Protein AF-H1PMS7-F1 (afdb_monomer_lite)

Foldseek 3Di:
DVPVVPPPPPDACLVVLVCCLVCVVVLLVVCLPDDDLVVLLVSLVVLLCSCVPCPVVVVVDDYPDPDDPVSSVVSNVSSLVSLVVLDDDDDDLSSLLSSLLSCLVVLDACSLVSLLVSLVPDDDPVSLVSVLVSLVVQLVVCVVPVPDDSYDPVSLVSVLVSCVVVVHDPVSNVSSVVD

Radius of gyration: 17.69 Å; chains: 1; bounding box: 39×47×42 Å

Structure (mmCIF, N/CA/C/O backbone):
data_AF-H1PMS7-F1
#
_entry.id   AF-H1PMS7-F1
#
loop_
_atom_site.group_PDB
_atom_site.id
_atom_site.type_symbol
_atom_site.label_atom_id
_atom_site.label_alt_id
_atom_site.label_comp_id
_atom_site.label_asym_id
_atom_site.label_entity_id
_atom_site.label_seq_id
_atom_site.pdbx_PDB_ins_code
_atom_site.Cartn_x
_atom_site.Cartn_y
_atom_site.Cartn_z
_atom_site.occupancy
_atom_site.B_iso_or_equiv
_atom_site.auth_seq_id
_atom_site.auth_comp_id
_atom_site.auth_asym_id
_atom_site.auth_atom_id
_atom_site.pdbx_PDB_model_num
ATOM 1 N N . MET A 1 1 ? 5.592 -27.219 -0.068 1.00 40.81 1 MET A N 1
ATOM 2 C CA . MET A 1 1 ? 6.320 -26.273 -0.952 1.00 40.81 1 MET A CA 1
ATOM 3 C C . MET A 1 1 ? 6.319 -26.622 -2.449 1.00 40.81 1 MET A C 1
ATOM 5 O O . MET A 1 1 ? 6.372 -25.696 -3.239 1.00 40.81 1 MET A O 1
ATOM 9 N N . ARG A 1 2 ? 6.200 -27.890 -2.893 1.00 30.97 2 ARG A N 1
ATOM 10 C CA . ARG A 1 2 ? 6.070 -28.225 -4.338 1.00 30.97 2 ARG A CA 1
ATOM 11 C C . ARG A 1 2 ? 4.643 -28.134 -4.917 1.00 30.97 2 ARG A C 1
ATOM 13 O O . ARG A 1 2 ? 4.497 -28.121 -6.131 1.00 30.97 2 ARG A O 1
ATOM 20 N N . ALA A 1 3 ? 3.607 -28.054 -4.078 1.00 27.39 3 ALA A N 1
ATOM 21 C CA . ALA A 1 3 ? 2.207 -28.079 -4.526 1.00 27.39 3 ALA A CA 1
ATOM 22 C C . ALA A 1 3 ? 1.714 -26.741 -5.120 1.00 27.39 3 ALA A C 1
ATOM 24 O O . ALA A 1 3 ? 1.020 -26.751 -6.130 1.00 27.39 3 ALA A O 1
ATOM 25 N N . ALA A 1 4 ? 2.163 -25.593 -4.592 1.00 30.72 4 ALA A N 1
ATOM 26 C CA . ALA A 1 4 ? 1.770 -24.271 -5.107 1.00 30.72 4 ALA A CA 1
ATOM 27 C C . ALA A 1 4 ? 2.284 -23.984 -6.536 1.00 30.72 4 ALA A C 1
ATOM 29 O O . ALA A 1 4 ? 1.729 -23.148 -7.243 1.00 30.72 4 ALA A O 1
ATOM 30 N N . TYR A 1 5 ? 3.314 -24.714 -6.984 1.00 37.75 5 TYR A N 1
ATOM 31 C CA . TYR A 1 5 ? 3.885 -24.592 -8.329 1.00 37.75 5 TYR A CA 1
ATOM 32 C C . TYR A 1 5 ? 2.955 -25.102 -9.439 1.00 37.75 5 TYR A C 1
ATOM 34 O O . TYR A 1 5 ? 3.083 -24.658 -10.577 1.00 37.75 5 TYR A O 1
ATOM 42 N N . LYS A 1 6 ? 2.050 -26.047 -9.144 1.00 30.12 6 LYS A N 1
ATOM 43 C CA . LYS A 1 6 ? 1.239 -26.716 -10.175 1.00 30.12 6 LYS A CA 1
ATOM 44 C C . LYS A 1 6 ? -0.129 -26.059 -10.391 1.00 30.12 6 LYS A C 1
ATOM 46 O O . LYS A 1 6 ? -0.683 -26.196 -11.475 1.00 30.12 6 LYS A O 1
ATOM 51 N N . GLU A 1 7 ? -0.642 -25.324 -9.402 1.00 33.41 7 GLU A N 1
ATOM 52 C CA . GLU A 1 7 ? -1.988 -24.727 -9.449 1.00 33.41 7 GLU A CA 1
ATOM 53 C C . GLU A 1 7 ? -2.020 -23.266 -9.925 1.00 33.41 7 GLU A C 1
ATOM 55 O O . GLU A 1 7 ? -3.041 -22.829 -10.447 1.00 33.41 7 GLU A O 1
ATOM 60 N N . LEU A 1 8 ? -0.922 -22.505 -9.819 1.00 41.34 8 LEU A N 1
ATOM 61 C CA . LEU A 1 8 ? -0.938 -21.062 -10.119 1.00 41.34 8 LEU A CA 1
ATOM 62 C C . LEU A 1 8 ? -0.511 -20.665 -11.535 1.00 41.34 8 LEU A C 1
ATOM 64 O O . LEU A 1 8 ? -0.455 -19.469 -11.812 1.00 41.34 8 LEU A O 1
ATOM 68 N N . GLY A 1 9 ? -0.232 -21.621 -12.431 1.00 37.94 9 GLY A N 1
ATOM 69 C CA . GLY A 1 9 ? 0.002 -21.345 -13.854 1.00 37.94 9 GLY A CA 1
ATOM 70 C C . GLY A 1 9 ? 0.876 -20.110 -14.089 1.00 37.94 9 GLY A C 1
ATOM 71 O O . GLY A 1 9 ? 0.421 -19.143 -14.700 1.00 37.94 9 GLY A O 1
ATOM 72 N N . THR A 1 10 ? 2.097 -20.084 -13.549 1.00 46.03 10 THR A N 1
ATOM 73 C CA . THR A 1 10 ? 3.009 -18.957 -13.768 1.00 46.03 10 THR A CA 1
ATOM 74 C C . THR A 1 10 ? 3.422 -18.952 -15.236 1.00 46.03 10 THR A C 1
ATOM 76 O O . THR A 1 10 ? 4.367 -19.637 -15.624 1.00 46.03 10 THR A O 1
ATOM 79 N N . LYS A 1 11 ? 2.661 -18.220 -16.060 1.00 54.28 11 LYS A N 1
ATOM 80 C CA . LYS A 1 11 ? 3.049 -17.830 -17.418 1.00 54.28 11 LYS A CA 1
ATOM 81 C C . LYS A 1 11 ? 4.438 -17.196 -17.336 1.00 54.28 11 LYS A C 1
ATOM 83 O O . LYS A 1 11 ? 4.714 -16.478 -16.379 1.00 54.28 11 LYS A O 1
ATOM 88 N N . ASP A 1 12 ? 5.301 -17.470 -18.307 1.00 56.00 12 ASP A N 1
ATOM 89 C CA . ASP A 1 12 ? 6.573 -16.762 -18.433 1.00 56.00 12 ASP A CA 1
ATOM 90 C C . ASP A 1 12 ? 6.280 -15.259 -18.555 1.00 56.00 12 ASP A C 1
ATOM 92 O O . ASP A 1 12 ? 5.683 -14.816 -19.536 1.00 56.00 12 ASP A O 1
ATOM 96 N N . THR A 1 13 ? 6.605 -14.492 -17.513 1.00 60.12 13 THR A N 1
ATOM 97 C CA . THR A 1 13 ? 6.415 -13.037 -17.496 1.00 60.12 13 THR A CA 1
ATOM 98 C C . THR A 1 13 ? 7.739 -12.283 -17.609 1.00 60.12 13 THR A C 1
ATOM 100 O O . THR A 1 13 ? 7.777 -11.085 -17.325 1.00 60.12 13 THR A O 1
ATOM 103 N N . GLY A 1 14 ? 8.818 -12.949 -18.050 1.00 61.72 14 GLY A N 1
ATOM 104 C CA . GLY A 1 14 ? 10.115 -12.308 -18.294 1.00 61.72 14 GLY A CA 1
ATOM 105 C C . GLY A 1 14 ? 10.004 -11.123 -19.257 1.00 61.72 14 GLY A C 1
ATOM 106 O O . GLY A 1 14 ? 10.507 -10.043 -18.964 1.00 61.72 14 GLY A O 1
ATOM 107 N N . THR A 1 15 ? 9.201 -11.273 -20.311 1.00 68.88 15 THR A N 1
ATOM 108 C CA . THR A 1 15 ? 8.918 -10.215 -21.296 1.00 68.88 15 THR A CA 1
ATOM 109 C C . THR A 1 15 ? 8.231 -8.986 -20.693 1.00 68.88 15 THR A C 1
ATOM 111 O O . THR A 1 15 ? 8.466 -7.866 -21.137 1.00 68.88 15 THR A O 1
ATOM 114 N N . ILE A 1 16 ? 7.407 -9.161 -19.654 1.00 70.81 16 ILE A N 1
ATOM 115 C CA . ILE A 1 16 ? 6.754 -8.047 -18.949 1.00 70.81 16 ILE A CA 1
ATOM 116 C C . ILE A 1 16 ? 7.781 -7.298 -18.096 1.00 70.81 16 ILE A C 1
ATOM 118 O O . ILE A 1 16 ? 7.781 -6.068 -18.086 1.00 70.81 16 ILE A O 1
ATOM 122 N N . LYS A 1 17 ? 8.667 -8.026 -17.401 1.00 70.00 17 LYS A N 1
ATOM 123 C CA . LYS A 1 17 ? 9.758 -7.418 -16.629 1.00 70.00 17 LYS A CA 1
ATOM 124 C C . LYS A 1 17 ? 10.650 -6.569 -17.537 1.00 70.00 17 LYS A C 1
ATOM 126 O O . LYS A 1 17 ? 10.906 -5.406 -17.237 1.00 70.00 17 LYS A O 1
ATOM 131 N N . GLU A 1 18 ? 11.069 -7.153 -18.656 1.00 73.81 18 GLU A N 1
ATOM 132 C CA . GLU A 1 18 ? 11.928 -6.505 -19.647 1.00 73.81 18 GLU A CA 1
ATOM 133 C C . GLU A 1 18 ? 11.281 -5.268 -20.251 1.00 73.81 18 GLU A C 1
ATOM 135 O O . GLU A 1 18 ? 11.910 -4.214 -20.325 1.00 73.81 18 GLU A O 1
ATOM 140 N N . TRP A 1 19 ? 9.997 -5.360 -20.600 1.00 79.38 19 TRP A N 1
ATOM 141 C CA . TRP A 1 19 ? 9.268 -4.221 -21.133 1.00 79.38 19 TRP A CA 1
ATOM 142 C C . TRP A 1 19 ? 9.269 -3.035 -20.164 1.00 79.38 19 TRP A C 1
ATOM 144 O O . TRP A 1 19 ? 9.561 -1.920 -20.592 1.00 79.38 19 TRP A O 1
ATOM 154 N N . PHE A 1 20 ? 8.996 -3.255 -18.873 1.00 78.88 20 PHE A N 1
ATOM 155 C CA . PHE A 1 20 ? 8.971 -2.174 -17.882 1.00 78.88 20 PHE A CA 1
ATOM 156 C C . PHE A 1 20 ? 10.342 -1.547 -17.649 1.00 78.88 20 PHE A C 1
ATOM 158 O O . PHE A 1 20 ? 10.419 -0.332 -17.551 1.00 78.88 20 PHE A O 1
ATOM 165 N N . VAL A 1 21 ? 11.421 -2.328 -17.604 1.00 77.44 21 VAL A N 1
ATOM 166 C CA . VAL A 1 21 ? 12.766 -1.761 -17.414 1.00 77.44 21 VAL A CA 1
ATOM 167 C C . VAL A 1 21 ? 13.207 -0.964 -18.647 1.00 77.44 21 VAL A C 1
ATOM 169 O O . VAL A 1 21 ? 13.713 0.146 -18.512 1.00 77.44 21 VAL A O 1
ATOM 172 N N . LEU A 1 22 ? 12.946 -1.475 -19.855 1.00 80.06 22 LEU A N 1
ATOM 173 C CA . LEU A 1 22 ? 13.340 -0.816 -21.107 1.00 80.06 22 LEU A CA 1
ATOM 174 C C . LEU A 1 22 ? 12.463 0.396 -21.460 1.00 80.06 22 LEU A C 1
ATOM 176 O O . LEU A 1 22 ? 12.936 1.344 -22.083 1.00 80.06 22 LEU A O 1
ATOM 180 N N . ASN A 1 23 ? 11.182 0.378 -21.082 1.00 82.44 23 ASN A N 1
ATOM 181 C CA . ASN A 1 23 ? 10.214 1.430 -21.419 1.00 82.44 23 ASN A CA 1
ATOM 182 C C . ASN A 1 23 ? 9.815 2.287 -20.210 1.00 82.44 23 ASN A C 1
ATOM 184 O O . ASN A 1 23 ? 9.001 3.201 -20.355 1.00 82.44 23 ASN A O 1
ATOM 188 N N . GLY A 1 24 ? 10.385 2.017 -19.035 1.00 81.81 24 GLY A N 1
ATOM 189 C CA . GLY A 1 24 ? 9.976 2.577 -17.749 1.00 81.81 24 GLY A CA 1
ATOM 190 C C . GLY A 1 24 ? 9.975 4.094 -17.727 1.00 81.81 24 GLY A C 1
ATOM 191 O O . GLY A 1 24 ? 8.952 4.699 -17.414 1.00 81.81 24 GLY A O 1
ATOM 192 N N . GLY A 1 25 ? 11.061 4.720 -18.184 1.00 83.50 25 GLY A N 1
ATOM 193 C CA . GLY A 1 25 ? 11.152 6.179 -18.255 1.00 83.50 25 GLY A CA 1
ATOM 194 C C . GLY A 1 25 ? 10.076 6.813 -19.149 1.00 83.50 25 GLY A C 1
ATOM 195 O O . GLY A 1 25 ? 9.483 7.829 -18.784 1.00 83.50 25 GLY A O 1
ATOM 196 N N . LYS A 1 26 ? 9.754 6.191 -20.295 1.0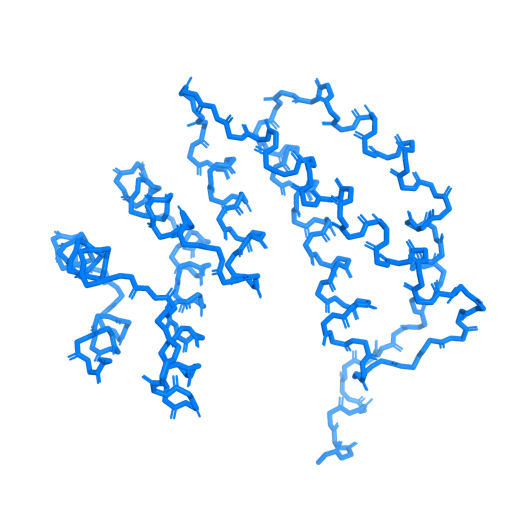0 86.75 26 LYS A N 1
ATOM 197 C CA . LYS A 1 26 ? 8.679 6.656 -21.192 1.00 86.75 26 LYS A CA 1
ATOM 198 C C . LYS A 1 26 ? 7.294 6.429 -20.585 1.00 86.75 26 LYS A C 1
ATOM 200 O O . LYS A 1 26 ? 6.402 7.262 -20.738 1.00 86.75 26 LYS A O 1
ATOM 205 N N . TYR A 1 27 ? 7.103 5.304 -19.904 1.00 88.62 27 TYR A N 1
ATOM 206 C CA . TYR A 1 27 ? 5.859 5.003 -19.209 1.00 88.62 27 TYR A CA 1
ATOM 207 C C . TYR A 1 27 ? 5.605 6.017 -18.086 1.00 88.62 27 TYR A C 1
ATOM 209 O O . TYR A 1 27 ? 4.561 6.666 -18.075 1.00 88.62 27 TYR A O 1
ATOM 217 N N . LEU A 1 28 ? 6.591 6.234 -17.210 1.00 90.88 28 LEU A N 1
ATOM 218 C CA . LEU A 1 28 ? 6.515 7.190 -16.105 1.00 90.88 28 LEU A CA 1
ATOM 219 C C . LEU A 1 28 ? 6.287 8.626 -16.592 1.00 90.88 28 LEU A C 1
ATOM 221 O O . LEU A 1 28 ? 5.456 9.334 -16.027 1.00 90.88 28 LEU A O 1
ATOM 225 N N . SER A 1 29 ? 6.960 9.058 -17.665 1.00 88.62 29 SER A N 1
ATOM 226 C CA . SER A 1 29 ? 6.741 10.398 -18.227 1.00 88.62 29 SER A CA 1
ATOM 227 C C . SER A 1 29 ? 5.328 10.581 -18.784 1.00 88.62 29 SER A C 1
ATOM 229 O O . SER A 1 29 ? 4.739 11.647 -18.609 1.00 88.62 29 SER A O 1
ATOM 231 N N . THR A 1 30 ? 4.754 9.531 -19.379 1.00 89.44 30 THR A N 1
ATOM 232 C CA . THR A 1 30 ? 3.383 9.545 -19.908 1.00 89.44 30 THR A CA 1
ATOM 233 C C . THR A 1 30 ? 2.354 9.668 -18.787 1.00 89.44 30 THR A C 1
ATOM 235 O O . THR A 1 30 ? 1.435 10.476 -18.877 1.00 89.44 30 THR A O 1
ATOM 238 N N . ILE A 1 31 ? 2.510 8.909 -17.701 1.00 90.38 31 ILE A N 1
ATOM 239 C CA . ILE A 1 31 ? 1.537 8.915 -16.597 1.00 90.38 31 ILE A CA 1
ATOM 240 C C . ILE A 1 31 ? 1.709 10.110 -15.645 1.00 90.38 31 ILE A C 1
ATOM 242 O O . ILE A 1 31 ? 0.850 10.347 -14.797 1.00 90.38 31 ILE A O 1
ATOM 246 N N . LYS A 1 32 ? 2.805 10.874 -15.765 1.00 88.81 32 LYS A N 1
ATOM 247 C CA . LYS A 1 32 ? 3.081 12.058 -14.933 1.00 88.81 32 LYS A CA 1
ATOM 248 C C . LYS A 1 32 ? 2.122 13.217 -15.186 1.00 88.81 32 LYS A C 1
ATOM 250 O O . LYS A 1 32 ? 1.890 14.013 -14.284 1.00 88.81 32 LYS A O 1
ATOM 255 N N . VAL A 1 33 ? 1.574 13.309 -16.396 1.00 87.56 33 VAL A N 1
ATOM 256 C CA . VAL A 1 33 ? 0.602 14.349 -16.770 1.00 87.56 33 VAL A CA 1
ATOM 257 C C . VAL A 1 33 ? -0.850 13.921 -16.535 1.00 87.56 33 VAL A C 1
ATOM 259 O O . VAL A 1 33 ? -1.764 14.700 -16.795 1.00 87.56 33 VAL A O 1
ATOM 262 N N . GLU A 1 34 ? -1.080 12.694 -16.057 1.00 90.00 34 GLU A N 1
ATOM 263 C CA . GLU A 1 34 ? -2.424 12.189 -15.790 1.00 90.00 34 GLU A CA 1
ATOM 264 C C . GLU A 1 34 ? -3.046 12.881 -14.569 1.00 90.00 34 GLU A C 1
ATOM 266 O O . GLU A 1 34 ? -2.400 13.078 -13.540 1.00 90.00 34 GLU A O 1
ATOM 271 N N . THR A 1 35 ? -4.331 13.212 -14.674 1.00 89.50 35 THR A N 1
ATOM 272 C CA . THR A 1 35 ? -5.102 13.891 -13.621 1.00 89.50 35 THR A CA 1
ATOM 273 C C . THR A 1 35 ? -6.350 13.115 -13.201 1.00 89.50 35 THR A C 1
ATOM 275 O O . THR A 1 35 ? -6.906 13.374 -12.133 1.00 89.50 35 THR A O 1
ATOM 278 N N . ASN A 1 36 ? -6.789 12.137 -13.997 1.00 91.31 36 ASN A N 1
ATOM 279 C CA . ASN A 1 36 ? -7.940 11.297 -13.718 1.00 91.31 36 ASN A CA 1
ATOM 280 C C . ASN A 1 36 ? -7.628 10.297 -12.584 1.00 91.31 36 ASN A C 1
ATOM 282 O O . ASN A 1 36 ? -6.783 9.414 -12.756 1.00 91.31 36 ASN A O 1
ATOM 286 N N . PRO A 1 37 ? -8.353 10.347 -11.450 1.00 91.00 37 PRO A N 1
ATOM 287 C CA . PRO A 1 37 ? -8.106 9.471 -10.305 1.00 91.00 37 PRO A CA 1
ATOM 288 C C . PRO A 1 37 ? -8.188 7.964 -10.591 1.00 91.00 37 PRO A C 1
ATOM 290 O O . PRO A 1 37 ? -7.479 7.192 -9.949 1.00 91.00 37 PRO A O 1
ATOM 293 N N . GLU A 1 38 ? -9.038 7.527 -11.527 1.00 89.94 38 GLU A N 1
ATOM 294 C CA . GLU A 1 38 ? -9.168 6.107 -11.897 1.00 89.94 38 GLU A CA 1
ATOM 295 C C . GLU A 1 38 ? -7.952 5.617 -12.684 1.00 89.94 38 GLU A C 1
ATOM 297 O O . GLU A 1 38 ? -7.448 4.511 -12.461 1.00 89.94 38 GLU A O 1
ATOM 302 N N . ILE A 1 39 ? -7.458 6.463 -13.588 1.00 91.19 39 ILE A N 1
ATOM 303 C CA . ILE A 1 39 ? -6.286 6.152 -14.405 1.00 91.19 39 ILE A CA 1
ATOM 304 C C . ILE A 1 39 ? -5.033 6.186 -13.524 1.00 91.19 39 ILE A C 1
ATOM 306 O O . ILE A 1 39 ? -4.244 5.243 -13.556 1.00 91.19 39 ILE A O 1
ATOM 310 N N . ILE A 1 40 ? -4.900 7.190 -12.646 1.00 92.56 40 ILE A N 1
ATOM 311 C CA . ILE A 1 40 ? -3.816 7.256 -11.651 1.00 92.56 40 ILE A CA 1
ATOM 312 C C . ILE A 1 40 ? -3.814 6.001 -10.777 1.00 92.56 40 ILE A C 1
ATOM 314 O O . ILE A 1 40 ? -2.775 5.360 -10.642 1.00 92.56 40 ILE A O 1
ATOM 318 N N . TRP A 1 41 ? -4.966 5.610 -10.219 1.00 91.06 41 TRP A N 1
ATOM 319 C CA . TRP A 1 41 ? -5.080 4.389 -9.416 1.00 91.06 41 TRP A CA 1
ATOM 320 C C . TRP A 1 41 ? -4.557 3.162 -10.165 1.00 91.06 41 TRP A C 1
ATOM 322 O O . TRP A 1 41 ? -3.743 2.405 -9.637 1.00 91.06 41 TRP A O 1
ATOM 332 N N . THR A 1 42 ? -5.009 2.984 -11.406 1.00 90.00 42 THR A N 1
ATOM 333 C CA . THR A 1 42 ? -4.633 1.842 -12.246 1.00 90.00 42 THR A CA 1
ATOM 334 C C . THR A 1 42 ? -3.132 1.830 -12.529 1.00 90.00 42 THR A C 1
ATOM 336 O O . THR A 1 42 ? -2.489 0.781 -12.425 1.00 90.00 42 THR A O 1
ATOM 339 N N . ASN A 1 43 ? -2.547 2.994 -12.812 1.00 92.94 43 ASN A N 1
ATOM 340 C CA . ASN A 1 43 ? -1.117 3.128 -13.064 1.00 92.94 43 ASN A CA 1
ATOM 341 C C . ASN A 1 43 ? -0.291 2.838 -11.807 1.00 92.94 43 ASN A C 1
ATOM 343 O O . ASN A 1 43 ? 0.645 2.044 -11.872 1.00 92.94 43 ASN A O 1
ATOM 347 N N . VAL A 1 44 ? -0.663 3.399 -10.652 1.00 92.75 44 VAL A N 1
ATOM 348 C CA . VAL A 1 44 ? 0.017 3.139 -9.371 1.00 92.75 44 VAL A CA 1
ATOM 349 C C . VAL A 1 44 ? -0.069 1.658 -8.999 1.00 92.75 44 VAL A C 1
ATOM 351 O O . VAL A 1 44 ? 0.936 1.062 -8.619 1.00 92.75 44 VAL A O 1
ATOM 354 N N . TYR A 1 45 ? -1.233 1.028 -9.173 1.00 89.44 45 TYR A N 1
ATOM 355 C CA . TYR A 1 45 ? -1.398 -0.404 -8.913 1.00 89.44 45 TYR A CA 1
ATOM 356 C C . TYR A 1 45 ? -0.561 -1.276 -9.862 1.00 89.44 45 TYR A C 1
ATOM 358 O O . TYR A 1 45 ? -0.024 -2.312 -9.463 1.00 89.44 45 TYR A O 1
ATOM 366 N N . THR A 1 46 ? -0.405 -0.844 -11.114 1.00 89.94 46 THR A N 1
ATOM 367 C CA . THR A 1 46 ? 0.468 -1.503 -12.094 1.00 89.94 46 THR A CA 1
ATOM 368 C C . THR A 1 46 ? 1.932 -1.434 -11.657 1.00 89.94 46 THR A C 1
ATOM 370 O O . THR A 1 46 ? 2.607 -2.465 -11.632 1.00 89.94 46 THR A O 1
ATOM 373 N N . LEU A 1 47 ? 2.404 -0.257 -11.231 1.00 91.88 47 LEU A N 1
ATOM 374 C CA . LEU A 1 47 ? 3.758 -0.080 -10.695 1.00 91.88 47 LEU A CA 1
ATOM 375 C C . LEU A 1 47 ? 3.976 -0.908 -9.421 1.00 91.88 47 LEU A C 1
ATOM 377 O O . LEU A 1 47 ? 4.993 -1.588 -9.294 1.00 91.88 47 LEU A O 1
ATOM 381 N N . GLN A 1 48 ? 3.000 -0.918 -8.507 1.00 89.69 48 GLN A N 1
ATOM 382 C CA . GLN A 1 48 ? 3.045 -1.748 -7.302 1.00 89.69 48 GLN A CA 1
ATOM 383 C C . GLN A 1 48 ? 3.171 -3.231 -7.656 1.00 89.69 48 GLN A C 1
ATOM 385 O O . GLN A 1 48 ? 3.999 -3.939 -7.090 1.00 89.69 48 GLN A O 1
ATOM 390 N N . SER A 1 49 ? 2.353 -3.707 -8.596 1.00 85.00 49 SER A N 1
ATOM 391 C CA . SER A 1 49 ? 2.354 -5.106 -9.029 1.00 85.00 49 SER A CA 1
ATOM 392 C C . SER A 1 49 ? 3.690 -5.499 -9.653 1.00 85.00 49 SER A C 1
ATOM 394 O O . SER A 1 49 ? 4.171 -6.607 -9.412 1.00 85.00 49 SER A O 1
ATOM 396 N N . PHE A 1 50 ? 4.308 -4.594 -10.418 1.00 85.38 50 PHE A N 1
ATOM 397 C CA . PHE A 1 50 ? 5.660 -4.783 -10.933 1.00 85.38 50 PHE A CA 1
ATOM 398 C C . PHE A 1 50 ? 6.670 -4.931 -9.785 1.00 85.38 50 PHE A C 1
ATOM 400 O O . PHE A 1 50 ? 7.355 -5.953 -9.715 1.00 85.38 50 PHE A O 1
ATOM 407 N N . CYS A 1 51 ? 6.719 -3.969 -8.857 1.00 86.56 51 CYS A N 1
ATOM 408 C CA . CYS A 1 51 ? 7.684 -3.975 -7.752 1.00 86.56 51 CYS A CA 1
ATOM 409 C C . CYS A 1 51 ? 7.503 -5.209 -6.856 1.00 86.56 51 CYS A C 1
ATOM 411 O O . CYS A 1 51 ? 8.450 -5.943 -6.577 1.00 86.56 51 CYS A O 1
ATOM 413 N N . ALA A 1 52 ? 6.260 -5.523 -6.484 1.00 82.56 52 ALA A N 1
ATOM 414 C CA . ALA A 1 52 ? 5.937 -6.714 -5.709 1.00 82.56 52 ALA A CA 1
ATOM 415 C C . ALA A 1 52 ? 6.404 -7.995 -6.409 1.00 82.56 52 ALA A C 1
ATOM 417 O O . ALA A 1 52 ? 7.051 -8.833 -5.787 1.00 82.56 52 ALA A O 1
ATOM 418 N N . ARG A 1 53 ? 6.108 -8.154 -7.703 1.00 77.69 53 ARG A N 1
ATOM 419 C CA . ARG A 1 53 ? 6.385 -9.397 -8.431 1.00 77.69 53 ARG A CA 1
ATOM 420 C C . ARG A 1 53 ? 7.862 -9.599 -8.747 1.00 77.69 53 ARG A C 1
ATOM 422 O O . ARG A 1 53 ? 8.359 -10.712 -8.598 1.00 77.69 53 ARG A O 1
ATOM 429 N N . TYR A 1 54 ? 8.538 -8.556 -9.217 1.00 75.88 54 TYR A N 1
ATOM 430 C CA . TYR A 1 54 ? 9.881 -8.674 -9.790 1.00 75.88 54 TYR A CA 1
ATOM 431 C C . TYR A 1 54 ? 11.001 -8.263 -8.844 1.00 75.88 54 TYR A C 1
ATOM 433 O O . TYR A 1 54 ? 12.161 -8.496 -9.177 1.00 75.88 54 TYR A O 1
ATOM 441 N N . ILE A 1 55 ? 10.664 -7.704 -7.680 1.00 78.56 55 ILE A N 1
ATOM 442 C CA . ILE A 1 55 ? 11.638 -7.270 -6.677 1.00 78.56 55 ILE A CA 1
ATOM 443 C C . ILE A 1 55 ? 11.404 -8.054 -5.392 1.00 78.56 55 ILE A C 1
ATOM 445 O O . ILE A 1 55 ? 12.140 -9.000 -5.111 1.00 78.56 55 ILE A O 1
ATOM 449 N N . HIS A 1 56 ? 10.319 -7.759 -4.673 1.00 77.00 56 HIS A N 1
ATOM 450 C CA . HIS A 1 56 ? 10.063 -8.338 -3.349 1.00 77.00 56 HIS A CA 1
ATOM 451 C C . HIS A 1 56 ? 9.803 -9.848 -3.389 1.00 77.00 56 HIS A C 1
ATOM 453 O O . HIS A 1 56 ? 10.307 -10.606 -2.562 1.00 77.00 56 HIS A O 1
ATOM 459 N N . LEU A 1 57 ? 9.045 -10.308 -4.384 1.00 74.38 57 LEU A N 1
ATOM 460 C CA . LEU A 1 57 ? 8.699 -11.717 -4.564 1.00 74.38 57 LEU A CA 1
ATOM 461 C C . LEU A 1 57 ? 9.516 -12.384 -5.672 1.00 74.38 57 LEU A C 1
ATOM 463 O O . LEU A 1 57 ? 9.165 -13.482 -6.092 1.00 74.38 57 LEU A O 1
ATOM 467 N N . SER A 1 58 ? 10.600 -11.756 -6.137 1.00 71.75 58 SER A N 1
ATOM 468 C CA . SER A 1 58 ? 11.437 -12.271 -7.232 1.00 71.75 58 SER A CA 1
ATOM 469 C C . SER A 1 58 ? 11.893 -13.716 -7.001 1.00 71.75 58 SER A C 1
ATOM 471 O O . SER A 1 58 ? 11.862 -14.526 -7.923 1.00 71.75 58 SER A O 1
ATOM 473 N N . HIS A 1 59 ? 12.200 -14.073 -5.752 1.00 69.88 59 HIS A N 1
ATOM 474 C CA . HIS A 1 59 ? 12.576 -15.423 -5.330 1.00 69.88 59 HIS A CA 1
ATOM 475 C C . HIS A 1 59 ? 11.489 -16.493 -5.570 1.00 69.88 59 HIS A C 1
ATOM 477 O O . HIS A 1 59 ? 11.801 -17.682 -5.639 1.00 69.88 59 HIS A O 1
ATOM 483 N N . LEU A 1 60 ? 10.217 -16.100 -5.701 1.00 65.88 60 LEU A N 1
ATOM 484 C CA . LEU A 1 60 ? 9.097 -17.006 -5.980 1.00 65.88 60 LEU A CA 1
ATOM 485 C C . LEU A 1 60 ? 8.903 -17.283 -7.471 1.00 65.88 60 LEU A C 1
ATOM 487 O O . LEU A 1 60 ? 8.109 -18.155 -7.829 1.00 65.88 60 LEU A O 1
ATOM 491 N N . TYR A 1 61 ? 9.606 -16.566 -8.346 1.00 62.47 61 TYR A N 1
ATOM 492 C CA . TYR A 1 61 ? 9.397 -16.656 -9.780 1.00 62.47 61 TYR A CA 1
ATOM 493 C C . TYR A 1 61 ? 10.680 -17.017 -10.528 1.00 62.47 61 TYR A C 1
ATOM 495 O O . TYR A 1 61 ? 11.765 -16.510 -10.259 1.00 62.47 61 TYR A O 1
ATOM 503 N N . LYS A 1 62 ? 10.544 -17.886 -11.533 1.00 55.53 62 LYS A N 1
ATOM 504 C CA . LYS A 1 62 ? 11.620 -18.189 -12.479 1.00 55.53 62 LYS A CA 1
ATOM 505 C C . LYS A 1 62 ? 11.490 -17.263 -13.681 1.00 55.53 62 LYS A C 1
ATOM 507 O O . LYS A 1 62 ? 10.562 -17.432 -14.466 1.00 55.53 62 LYS A O 1
ATOM 512 N N . PHE A 1 63 ? 12.419 -16.330 -13.843 1.00 62.16 63 PHE A N 1
ATOM 513 C CA . PHE A 1 63 ? 12.503 -15.485 -15.035 1.00 62.16 63 PHE A CA 1
ATOM 514 C C . PHE A 1 63 ? 13.879 -15.639 -15.681 1.00 62.16 63 PHE A C 1
ATOM 516 O O . PHE A 1 63 ? 14.885 -15.686 -14.979 1.00 62.16 63 PHE A O 1
ATOM 523 N N . LYS A 1 64 ? 13.917 -15.728 -17.014 1.00 55.41 64 LYS A N 1
ATOM 524 C CA . LYS A 1 64 ? 15.148 -15.855 -17.813 1.00 55.41 64 LYS A CA 1
ATOM 525 C C . LYS A 1 64 ? 15.822 -14.508 -18.139 1.00 55.41 64 LYS A C 1
ATOM 527 O O . LYS A 1 64 ? 16.714 -14.499 -18.976 1.00 55.41 64 LYS A O 1
ATOM 532 N N . SER A 1 65 ? 15.389 -13.383 -17.558 1.00 56.59 65 SER A N 1
ATOM 533 C CA . SER A 1 65 ? 15.846 -12.072 -18.048 1.00 56.59 65 SER A CA 1
ATOM 534 C C . SER A 1 65 ? 17.317 -11.824 -17.715 1.00 56.59 65 SER A C 1
ATOM 536 O O . SER A 1 65 ? 17.697 -11.928 -16.548 1.00 56.59 65 SER A O 1
ATOM 538 N N . GLU A 1 66 ? 18.079 -11.380 -18.709 1.00 58.62 66 GLU A N 1
ATOM 539 C CA . GLU A 1 66 ? 19.485 -10.961 -18.596 1.00 58.62 66 GLU A CA 1
ATOM 540 C C . GLU A 1 66 ? 19.664 -9.596 -17.895 1.00 58.62 66 GLU A C 1
ATOM 542 O O . GLU A 1 66 ? 20.787 -9.200 -17.599 1.00 58.62 66 GLU A O 1
ATOM 547 N N . LEU A 1 67 ? 18.564 -8.886 -17.602 1.00 59.16 67 LEU A N 1
ATOM 548 C CA . LEU A 1 67 ? 18.577 -7.588 -16.918 1.00 59.16 67 LEU A CA 1
ATOM 549 C C . LEU A 1 67 ? 19.199 -7.672 -15.523 1.00 59.16 67 LEU A C 1
ATOM 551 O O . LEU A 1 67 ? 18.792 -8.494 -14.689 1.00 59.16 67 LEU A O 1
ATOM 555 N N . ILE A 1 68 ? 20.137 -6.762 -15.268 1.00 62.09 68 ILE A N 1
ATOM 556 C CA . ILE A 1 68 ? 20.933 -6.711 -14.042 1.00 62.09 68 ILE A CA 1
ATOM 557 C C . ILE A 1 68 ? 20.059 -6.161 -12.905 1.00 62.09 68 ILE A C 1
ATOM 559 O O . ILE A 1 68 ? 19.209 -5.294 -13.113 1.00 62.09 68 ILE A O 1
ATOM 563 N N . THR A 1 69 ? 20.272 -6.645 -11.677 1.00 69.62 69 THR A N 1
ATOM 564 C CA . THR A 1 69 ? 19.595 -6.170 -10.454 1.00 69.62 69 THR A CA 1
ATOM 565 C C . THR A 1 69 ? 19.565 -4.640 -10.345 1.00 69.62 69 THR A C 1
ATOM 567 O O . THR A 1 69 ? 18.555 -4.078 -9.935 1.00 6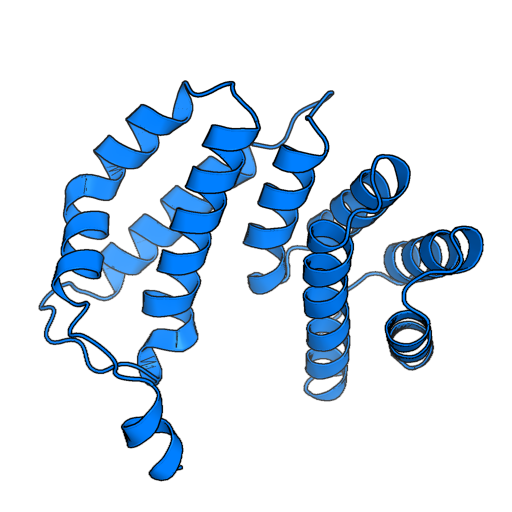9.62 69 THR A O 1
ATOM 570 N N . GLU A 1 70 ? 20.630 -3.963 -10.778 1.00 77.06 70 GLU A N 1
ATOM 571 C CA . GLU A 1 70 ? 20.772 -2.505 -10.733 1.00 77.06 70 GLU A CA 1
ATOM 572 C C . GLU A 1 70 ? 19.701 -1.756 -11.544 1.00 77.06 70 GLU A C 1
ATOM 574 O O . GLU A 1 70 ? 19.138 -0.772 -11.066 1.00 77.06 70 GLU A O 1
ATOM 579 N N . GLU A 1 71 ? 19.358 -2.227 -12.745 1.00 81.38 71 GLU A N 1
ATOM 580 C CA . GLU A 1 71 ? 18.364 -1.562 -13.599 1.00 81.38 71 GLU A CA 1
ATOM 581 C C . GLU A 1 71 ? 16.956 -1.672 -13.009 1.00 81.38 71 GLU A C 1
ATOM 583 O O . GLU A 1 71 ? 16.163 -0.731 -13.078 1.00 81.38 71 GLU A O 1
ATOM 588 N N . VAL A 1 72 ? 16.668 -2.819 -12.393 1.00 81.19 72 VAL A N 1
ATOM 589 C CA . VAL A 1 72 ? 15.406 -3.080 -11.697 1.00 81.19 72 VAL A CA 1
ATOM 590 C C . VAL A 1 72 ? 15.296 -2.206 -10.447 1.00 81.19 72 VAL A C 1
ATOM 592 O O . VAL A 1 72 ? 14.254 -1.587 -10.242 1.00 81.19 72 VAL A O 1
ATOM 595 N N . SER A 1 73 ? 16.365 -2.104 -9.652 1.00 82.94 73 SER A N 1
ATOM 596 C CA . SER A 1 73 ? 16.412 -1.227 -8.475 1.00 82.94 73 SER A CA 1
ATOM 597 C C . SER A 1 73 ? 16.277 0.248 -8.848 1.00 82.94 73 SER A C 1
ATOM 599 O O . SER A 1 73 ? 15.532 0.977 -8.202 1.00 82.94 73 SER A O 1
ATOM 601 N N . ARG A 1 74 ? 16.921 0.702 -9.931 1.00 87.75 74 ARG A N 1
ATOM 602 C CA . ARG A 1 74 ? 16.745 2.077 -10.423 1.00 87.75 74 ARG A CA 1
ATOM 603 C C . ARG A 1 74 ? 15.287 2.356 -10.784 1.00 87.75 74 ARG A C 1
ATOM 605 O O . ARG A 1 74 ? 14.747 3.385 -10.390 1.00 87.75 74 ARG A O 1
ATOM 612 N N . PHE A 1 75 ? 14.640 1.440 -11.504 1.00 88.19 75 PHE A N 1
ATOM 613 C CA . PHE A 1 75 ? 13.240 1.619 -11.881 1.00 88.19 75 PHE A CA 1
ATOM 614 C C . PHE A 1 75 ? 12.297 1.600 -10.666 1.00 88.19 75 PHE A C 1
ATOM 616 O O . PHE A 1 75 ? 11.315 2.339 -10.643 1.00 88.19 75 PHE A O 1
ATOM 623 N N . GLU A 1 76 ? 12.603 0.817 -9.628 1.00 91.25 76 GLU A N 1
ATOM 624 C CA . GLU A 1 76 ? 11.885 0.861 -8.348 1.00 91.25 76 GLU A CA 1
ATOM 625 C C . GLU A 1 76 ? 11.923 2.258 -7.715 1.00 91.25 76 GLU A C 1
ATOM 627 O O . GLU A 1 76 ? 10.882 2.793 -7.327 1.00 91.25 76 GLU A O 1
ATOM 632 N N . GLU A 1 77 ? 13.106 2.870 -7.650 1.00 92.44 77 GLU A N 1
ATOM 633 C CA . GLU A 1 77 ? 13.278 4.218 -7.103 1.00 92.44 77 GLU A CA 1
ATOM 634 C C . GLU A 1 77 ? 12.554 5.276 -7.946 1.00 92.44 77 GLU A C 1
ATOM 636 O O . GLU A 1 77 ? 11.909 6.173 -7.401 1.00 92.44 77 GLU A O 1
ATOM 641 N N . GLU A 1 78 ? 12.556 5.139 -9.274 1.00 93.38 78 GLU A N 1
ATOM 642 C CA . GLU A 1 78 ? 11.763 6.001 -10.157 1.00 93.38 78 GLU A CA 1
ATOM 643 C C . GLU A 1 78 ? 10.251 5.846 -9.912 1.00 93.38 78 GLU A C 1
ATOM 645 O O . GLU A 1 78 ? 9.516 6.841 -9.889 1.00 93.38 78 GLU A O 1
ATOM 650 N N . CYS A 1 79 ? 9.776 4.619 -9.664 1.00 93.62 79 CYS A N 1
ATOM 651 C CA . CYS A 1 79 ? 8.387 4.362 -9.285 1.00 93.62 79 CYS A CA 1
ATOM 652 C C . CYS A 1 79 ? 8.046 5.030 -7.949 1.00 93.62 79 CYS A C 1
ATOM 654 O O . CYS A 1 79 ? 7.043 5.741 -7.868 1.00 93.62 79 CYS A O 1
ATOM 656 N N . LYS A 1 80 ? 8.886 4.860 -6.917 1.00 95.06 80 LYS A N 1
ATOM 657 C CA . LYS A 1 80 ? 8.715 5.533 -5.618 1.00 95.06 80 LYS A CA 1
ATOM 658 C C . LYS A 1 80 ? 8.673 7.048 -5.799 1.00 95.06 80 LYS A C 1
ATOM 660 O O . LYS A 1 80 ? 7.749 7.692 -5.309 1.00 95.06 80 LYS A O 1
ATOM 665 N N . ALA A 1 81 ? 9.605 7.625 -6.554 1.00 94.31 81 ALA A N 1
ATOM 666 C CA . ALA A 1 81 ? 9.640 9.062 -6.809 1.00 94.31 81 ALA A CA 1
ATOM 667 C C . ALA A 1 81 ? 8.352 9.561 -7.486 1.00 94.31 81 ALA A C 1
ATOM 669 O O . ALA A 1 81 ? 7.777 10.564 -7.054 1.00 94.31 81 ALA A O 1
ATOM 670 N N . TYR A 1 82 ? 7.852 8.841 -8.497 1.00 94.06 82 TYR A N 1
ATOM 671 C CA . TYR A 1 82 ? 6.578 9.163 -9.137 1.00 94.06 82 TYR A CA 1
ATOM 672 C C . TYR A 1 82 ? 5.410 9.101 -8.147 1.00 94.06 82 TYR A C 1
ATOM 674 O O . TYR A 1 82 ? 4.691 10.090 -7.992 1.00 94.06 82 TYR A O 1
ATOM 682 N N . VAL A 1 83 ? 5.229 7.986 -7.435 1.00 94.75 83 VAL A N 1
ATOM 683 C CA . VAL A 1 83 ? 4.084 7.825 -6.525 1.00 94.75 83 VAL A CA 1
ATOM 684 C C . VAL A 1 83 ? 4.156 8.829 -5.372 1.00 94.75 83 VAL A C 1
ATOM 686 O O . VAL A 1 83 ? 3.125 9.350 -4.951 1.00 94.75 83 VAL A O 1
ATOM 689 N N . ARG A 1 84 ? 5.360 9.178 -4.899 1.00 93.00 84 ARG A N 1
ATOM 690 C CA . ARG A 1 84 ? 5.551 10.208 -3.869 1.00 93.00 84 ARG A CA 1
ATOM 691 C C . ARG A 1 84 ? 5.251 11.608 -4.388 1.00 93.00 84 ARG A C 1
ATOM 693 O O . ARG A 1 84 ? 4.651 12.385 -3.656 1.00 93.00 84 ARG A O 1
ATOM 700 N N . SER A 1 85 ? 5.573 11.907 -5.651 1.00 91.81 85 SER A N 1
ATOM 701 C CA . SER A 1 85 ? 5.139 13.153 -6.313 1.00 91.81 85 SER A CA 1
ATOM 702 C C . SER A 1 85 ? 3.615 13.274 -6.416 1.00 91.81 85 SER A C 1
ATOM 704 O O . SER A 1 85 ? 3.097 14.375 -6.572 1.00 91.81 85 SER A O 1
ATOM 706 N N . LEU A 1 86 ? 2.928 12.136 -6.245 1.00 91.75 86 LEU A N 1
ATOM 707 C CA . LEU A 1 86 ? 1.535 12.005 -5.844 1.00 91.75 86 LEU A CA 1
ATOM 708 C C . LEU A 1 86 ? 1.138 13.104 -4.851 1.00 91.75 86 LEU A C 1
ATOM 710 O O . LEU A 1 86 ? 0.236 13.897 -5.121 1.00 91.75 86 LEU A O 1
ATOM 714 N N . LEU A 1 87 ? 1.811 13.095 -3.688 1.00 87.44 87 LEU A N 1
ATOM 715 C CA . LEU A 1 87 ? 1.479 13.777 -2.424 1.00 87.44 87 LEU A CA 1
ATOM 716 C C . LEU A 1 87 ? 1.228 15.289 -2.588 1.00 87.44 87 LEU A C 1
ATOM 718 O O . LEU A 1 87 ? 2.113 16.037 -2.988 1.00 87.44 87 LEU A O 1
ATOM 722 N N . GLY A 1 88 ? 0.021 15.752 -2.234 1.00 74.06 88 GLY A N 1
ATOM 723 C CA . GLY A 1 88 ? -0.371 17.164 -2.315 1.00 74.06 88 GLY A CA 1
ATOM 724 C C . GLY A 1 88 ? -1.703 17.481 -1.618 1.00 74.06 88 GLY A C 1
ATOM 725 O O . GLY A 1 88 ? -2.489 16.587 -1.300 1.00 74.06 88 GLY A O 1
ATOM 726 N N . ASN A 1 89 ? -1.982 18.768 -1.387 1.00 52.75 89 ASN A N 1
ATOM 727 C CA . ASN A 1 89 ? -3.167 19.216 -0.645 1.00 52.75 89 ASN A CA 1
ATOM 728 C C . ASN A 1 89 ? -4.404 19.261 -1.559 1.00 52.75 89 ASN A C 1
ATOM 730 O O . ASN A 1 89 ? -4.437 20.047 -2.504 1.00 52.75 89 ASN A O 1
ATOM 734 N N . LYS A 1 90 ? -5.434 18.466 -1.221 1.00 54.66 90 LYS A N 1
ATOM 735 C CA . LYS A 1 90 ? -6.674 18.155 -1.986 1.00 54.66 90 LYS A CA 1
ATOM 736 C C . LYS A 1 90 ? -6.612 16.911 -2.879 1.00 54.66 90 LYS A C 1
ATOM 738 O O . LYS A 1 90 ? -7.244 16.867 -3.934 1.00 54.66 90 LYS A O 1
ATOM 743 N N . GLN A 1 91 ? -5.916 15.863 -2.454 1.00 75.19 91 GLN A N 1
ATOM 744 C CA . GLN A 1 91 ? -5.990 14.610 -3.191 1.00 75.19 91 GLN A CA 1
ATOM 745 C C . GLN A 1 91 ? -7.342 13.911 -3.072 1.00 75.19 91 GLN A C 1
ATOM 747 O O . GLN A 1 91 ? -7.950 13.797 -2.004 1.00 75.19 91 GLN A O 1
ATOM 752 N N . ASN A 1 92 ? -7.768 13.376 -4.211 1.00 89.81 92 ASN A N 1
ATOM 753 C CA . ASN A 1 92 ? -8.874 12.449 -4.298 1.00 89.81 92 ASN A CA 1
ATOM 754 C C . ASN A 1 92 ? -8.607 11.223 -3.390 1.00 89.81 92 ASN A C 1
ATOM 756 O O . ASN A 1 92 ? -7.524 10.640 -3.481 1.00 89.81 92 ASN A O 1
ATOM 760 N N . PRO A 1 93 ? -9.579 10.772 -2.572 1.00 91.44 93 PRO A N 1
ATOM 761 C CA . PRO A 1 93 ? -9.409 9.627 -1.670 1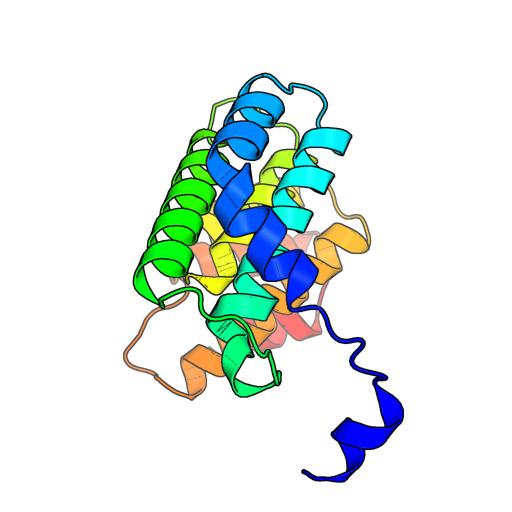.00 91.44 93 PRO A CA 1
ATOM 762 C C . PRO A 1 93 ? -8.926 8.342 -2.353 1.00 91.44 93 PRO A C 1
ATOM 764 O O . PRO A 1 93 ? -8.265 7.519 -1.727 1.00 91.44 93 PRO A O 1
ATOM 767 N N . LYS A 1 94 ? -9.256 8.147 -3.635 1.00 91.31 94 LYS A N 1
ATOM 768 C CA . LYS A 1 94 ? -8.771 7.014 -4.424 1.00 91.31 94 LYS A CA 1
ATOM 769 C C . LYS A 1 94 ? -7.272 7.144 -4.706 1.00 91.31 94 LYS A C 1
ATOM 771 O O . LYS A 1 94 ? -6.550 6.185 -4.476 1.00 91.31 94 LYS A O 1
ATOM 776 N N . VAL A 1 95 ? -6.787 8.319 -5.108 1.00 92.50 95 VAL A N 1
ATOM 777 C CA . VAL A 1 95 ? -5.344 8.562 -5.311 1.00 92.50 95 VAL A CA 1
ATOM 778 C C . VAL A 1 95 ? -4.578 8.382 -4.001 1.00 92.50 95 VAL A C 1
ATOM 780 O O . VAL A 1 95 ? -3.582 7.667 -3.974 1.00 92.50 95 VAL A O 1
ATOM 783 N N . MET A 1 96 ? -5.104 8.920 -2.901 1.00 93.56 96 MET A N 1
ATOM 784 C CA . MET A 1 96 ? -4.544 8.721 -1.560 1.00 93.56 96 MET A CA 1
ATOM 785 C C . MET A 1 96 ? -4.437 7.238 -1.199 1.00 93.56 96 MET A C 1
ATOM 787 O O . MET A 1 96 ? -3.376 6.750 -0.817 1.00 93.56 96 MET A O 1
ATOM 791 N N . GLN A 1 97 ? -5.529 6.490 -1.388 1.00 92.75 97 GLN A N 1
ATOM 792 C CA . GLN A 1 97 ? -5.531 5.050 -1.176 1.00 92.75 97 GLN A CA 1
ATOM 793 C C . GLN A 1 97 ? -4.476 4.364 -2.060 1.00 92.75 97 GLN A C 1
ATOM 795 O O . GLN A 1 97 ? -3.856 3.414 -1.593 1.00 92.75 97 GLN A O 1
ATOM 800 N N . ALA A 1 98 ? -4.255 4.817 -3.302 1.00 92.75 98 ALA A N 1
ATOM 801 C CA . ALA A 1 98 ? -3.278 4.220 -4.217 1.00 92.75 98 ALA A CA 1
ATOM 802 C C . ALA A 1 98 ? -1.857 4.407 -3.685 1.00 92.75 98 ALA A C 1
ATOM 804 O O . ALA A 1 98 ? -1.098 3.446 -3.609 1.00 92.75 98 ALA A O 1
ATOM 805 N N . ILE A 1 99 ? -1.537 5.630 -3.259 1.00 94.56 99 ILE A N 1
ATOM 806 C CA . ILE A 1 99 ? -0.241 5.996 -2.684 1.00 94.56 99 ILE A CA 1
ATOM 807 C C . ILE A 1 99 ? 0.038 5.154 -1.439 1.00 94.56 99 ILE A C 1
ATOM 809 O O . ILE A 1 99 ? 1.065 4.486 -1.373 1.00 94.56 99 ILE A O 1
ATOM 813 N N . ALA A 1 100 ? -0.892 5.111 -0.484 1.00 93.94 100 ALA A N 1
ATOM 814 C CA . ALA A 1 100 ? -0.717 4.308 0.725 1.00 93.94 100 ALA A CA 1
ATOM 815 C C . ALA A 1 100 ? -0.631 2.804 0.415 1.00 93.94 100 ALA A C 1
ATOM 817 O O . ALA A 1 100 ? 0.178 2.089 1.000 1.00 93.94 100 ALA A O 1
ATOM 818 N N . SER A 1 101 ? -1.409 2.325 -0.563 1.00 91.88 101 SER A N 1
ATOM 819 C CA . SER A 1 101 ? -1.337 0.935 -1.031 1.00 91.88 101 SER A CA 1
ATOM 820 C C . SER A 1 101 ? 0.023 0.601 -1.637 1.00 91.88 101 SER A C 1
ATOM 822 O O . SER A 1 101 ? 0.499 -0.510 -1.440 1.00 91.88 101 SER A O 1
ATOM 824 N N . PHE A 1 102 ? 0.643 1.537 -2.354 1.00 94.06 102 PHE A N 1
ATOM 825 C CA . PHE A 1 102 ? 1.980 1.373 -2.914 1.00 94.06 102 PHE A CA 1
ATOM 826 C C . PHE A 1 102 ? 3.051 1.408 -1.822 1.00 94.06 102 PHE A C 1
ATOM 828 O O . PHE A 1 102 ? 3.948 0.577 -1.842 1.00 94.06 102 PHE A O 1
ATOM 835 N N . PHE A 1 103 ? 2.957 2.340 -0.868 1.00 94.19 103 PHE A N 1
ATOM 836 C CA . PHE A 1 103 ? 4.042 2.603 0.077 1.00 94.19 103 PHE A CA 1
ATOM 837 C C . PHE A 1 103 ? 4.069 1.735 1.333 1.00 94.19 103 PHE A C 1
ATOM 839 O O . PHE A 1 103 ? 5.128 1.617 1.946 1.00 94.19 103 PHE A O 1
ATOM 846 N N . TRP A 1 104 ? 2.966 1.081 1.709 1.00 89.00 104 TRP A N 1
ATOM 847 C CA . TRP A 1 104 ? 2.963 0.270 2.934 1.00 89.00 104 TRP A CA 1
ATOM 848 C C . TRP A 1 104 ? 3.975 -0.889 2.875 1.00 89.00 104 TRP A C 1
ATOM 850 O O . TRP A 1 104 ? 4.562 -1.216 3.900 1.00 89.00 104 TRP A O 1
ATOM 860 N N . VAL A 1 105 ? 4.239 -1.471 1.691 1.00 86.12 105 VAL A N 1
ATOM 861 C CA . VAL A 1 105 ? 5.230 -2.563 1.523 1.00 86.12 105 VAL A CA 1
ATOM 862 C C . VAL A 1 105 ? 6.659 -2.116 1.836 1.00 86.12 105 VAL A C 1
ATOM 864 O O . VAL A 1 105 ? 7.518 -2.952 2.100 1.00 86.12 105 VAL A O 1
ATOM 867 N N . TYR A 1 106 ? 6.907 -0.806 1.787 1.00 88.94 106 TYR A N 1
ATOM 868 C CA . TYR A 1 106 ? 8.193 -0.180 2.079 1.00 88.94 106 TYR A CA 1
ATOM 869 C C . TYR A 1 106 ? 8.285 0.317 3.526 1.00 88.94 106 TYR A C 1
ATOM 871 O O . TYR A 1 106 ? 9.273 0.951 3.878 1.00 88.94 106 TYR A O 1
ATOM 879 N N . ASN A 1 107 ? 7.278 0.032 4.362 1.00 87.69 107 ASN A N 1
ATOM 880 C CA . ASN A 1 107 ? 7.214 0.441 5.768 1.00 87.69 107 ASN A CA 1
ATOM 881 C C . ASN A 1 107 ? 7.340 1.962 5.977 1.00 87.69 107 ASN A C 1
ATOM 883 O O . ASN A 1 107 ? 7.879 2.424 6.978 1.00 87.69 107 ASN A O 1
ATOM 887 N N . GLU A 1 108 ? 6.842 2.749 5.026 1.00 92.06 108 GLU A N 1
ATOM 888 C CA . GLU A 1 108 ? 6.857 4.207 5.119 1.00 92.06 108 GLU A CA 1
ATOM 889 C C . GLU A 1 108 ? 5.840 4.707 6.157 1.00 92.06 108 GLU A C 1
ATOM 891 O O . GLU A 1 108 ? 4.642 4.452 6.035 1.00 92.06 108 GLU A O 1
ATOM 896 N N . GLU A 1 109 ? 6.298 5.474 7.150 1.00 90.56 109 GLU A N 1
ATOM 897 C CA . GLU A 1 109 ? 5.478 5.899 8.297 1.00 90.56 109 GLU A CA 1
ATOM 898 C C . GLU A 1 109 ? 4.224 6.698 7.895 1.00 90.56 109 GLU A C 1
ATOM 900 O O . GLU A 1 109 ? 3.141 6.475 8.437 1.00 90.56 109 GLU A O 1
ATOM 905 N N . PHE A 1 110 ? 4.340 7.587 6.903 1.00 92.69 110 PHE A N 1
ATOM 906 C CA . PHE A 1 110 ? 3.253 8.483 6.474 1.00 92.69 110 PHE A CA 1
ATOM 907 C C . PHE A 1 110 ? 2.029 7.743 5.896 1.00 92.69 110 PHE A C 1
ATOM 909 O O . PHE A 1 110 ? 0.953 8.320 5.731 1.00 92.69 110 PHE A O 1
ATOM 916 N N . VAL A 1 111 ? 2.183 6.462 5.547 1.00 94.31 111 VAL A N 1
ATOM 917 C CA . VAL A 1 111 ? 1.118 5.617 4.992 1.00 94.31 111 VAL A CA 1
ATOM 918 C C . VAL A 1 111 ? -0.072 5.525 5.942 1.00 94.31 111 VAL A C 1
ATOM 920 O O . VAL A 1 111 ? -1.219 5.536 5.487 1.00 94.31 111 VAL A O 1
ATOM 923 N N . TRP A 1 112 ? 0.184 5.437 7.248 1.00 95.69 112 TRP A N 1
ATOM 924 C CA . TRP A 1 112 ? -0.874 5.286 8.245 1.00 95.69 112 TRP A CA 1
ATOM 925 C C . TRP A 1 112 ? -1.744 6.535 8.339 1.00 95.69 112 TRP A C 1
ATOM 927 O O . TRP A 1 112 ? -2.970 6.410 8.349 1.00 95.69 112 TRP A O 1
ATOM 937 N N . ASP A 1 113 ? -1.133 7.719 8.282 1.00 94.69 113 ASP A N 1
ATOM 938 C CA . ASP A 1 113 ? -1.850 8.999 8.254 1.00 94.69 113 ASP A CA 1
ATOM 939 C C . ASP A 1 113 ? -2.768 9.075 7.026 1.00 94.69 113 ASP A C 1
ATOM 941 O O . ASP A 1 113 ? -3.945 9.435 7.122 1.00 94.69 113 ASP A O 1
ATOM 945 N N . ILE A 1 114 ? -2.268 8.629 5.866 1.00 94.81 114 ILE A N 1
ATOM 946 C CA . ILE A 1 114 ? -3.070 8.555 4.642 1.00 94.81 114 ILE A CA 1
ATOM 947 C C . ILE A 1 114 ? -4.231 7.570 4.798 1.00 94.81 114 ILE A C 1
ATOM 949 O O . ILE A 1 114 ? -5.347 7.880 4.381 1.00 94.81 114 ILE A O 1
ATOM 953 N N . PHE A 1 115 ? -4.016 6.386 5.378 1.00 95.38 115 PHE A N 1
ATOM 954 C CA . PHE A 1 115 ? -5.104 5.428 5.588 1.00 95.38 115 PHE A CA 1
ATOM 955 C C . PHE A 1 115 ? -6.185 5.969 6.527 1.00 95.38 115 PHE A C 1
ATOM 957 O O . PHE A 1 115 ? -7.372 5.787 6.237 1.00 95.38 115 PHE A O 1
ATOM 964 N N . ILE A 1 116 ? -5.804 6.672 7.595 1.00 94.75 116 ILE A N 1
ATOM 965 C CA . ILE A 1 116 ? -6.741 7.345 8.504 1.00 94.75 116 ILE A CA 1
ATOM 966 C C . ILE A 1 116 ? -7.552 8.401 7.735 1.00 94.75 116 ILE A C 1
ATOM 968 O O . ILE A 1 116 ? -8.786 8.410 7.793 1.00 94.75 116 ILE A O 1
ATOM 972 N N . GLU A 1 117 ? -6.897 9.244 6.932 1.00 94.00 117 GLU A N 1
ATOM 973 C CA . GLU A 1 117 ? -7.584 10.254 6.121 1.00 94.00 117 GLU A CA 1
ATOM 974 C C . GLU A 1 117 ? -8.511 9.628 5.060 1.00 94.00 117 GLU A C 1
ATOM 976 O O . GLU A 1 117 ? -9.639 10.088 4.851 1.00 94.00 117 GLU A O 1
ATOM 981 N N . VAL A 1 118 ? -8.088 8.537 4.419 1.00 93.94 118 VAL A N 1
ATOM 982 C CA . VAL A 1 118 ? -8.912 7.788 3.461 1.00 93.94 118 VAL A CA 1
ATOM 983 C C . VAL A 1 118 ? -10.154 7.215 4.142 1.00 93.94 118 VAL A C 1
ATOM 985 O O . VAL A 1 118 ? -11.251 7.375 3.605 1.00 93.94 118 VAL A O 1
ATOM 988 N N . LEU A 1 119 ? -10.022 6.606 5.326 1.00 94.44 119 LEU A N 1
ATOM 989 C CA . LEU A 1 119 ? -11.152 6.069 6.098 1.00 94.44 119 LEU A CA 1
ATOM 990 C C . LEU A 1 119 ? -12.147 7.156 6.512 1.00 94.44 119 LEU A C 1
ATOM 992 O O . LEU A 1 119 ? -13.355 6.897 6.597 1.00 94.44 119 LEU A O 1
ATOM 996 N N . ASN A 1 120 ? -11.673 8.381 6.747 1.00 92.06 120 ASN A N 1
ATOM 997 C CA . ASN A 1 120 ? -12.544 9.525 7.005 1.00 92.06 120 ASN A CA 1
ATOM 998 C C . ASN A 1 120 ? -13.418 9.874 5.793 1.00 92.06 120 ASN A C 1
ATOM 1000 O O . ASN A 1 120 ? -14.570 10.264 5.978 1.00 92.06 120 ASN A O 1
ATOM 1004 N N . LYS A 1 121 ? -12.922 9.657 4.570 1.00 91.38 121 LYS A N 1
ATOM 1005 C CA . LYS A 1 121 ? -13.601 10.052 3.325 1.00 91.38 121 LYS A CA 1
ATOM 1006 C C . LYS A 1 121 ? -14.365 8.918 2.631 1.00 91.38 121 LYS A C 1
ATOM 1008 O O . LYS A 1 121 ? -15.365 9.187 1.969 1.00 91.38 121 LYS A O 1
ATOM 1013 N N . LYS A 1 122 ? -13.924 7.660 2.739 1.00 90.62 122 LYS A N 1
ATOM 1014 C CA . LYS A 1 122 ? -14.544 6.508 2.057 1.00 90.62 122 LYS A CA 1
ATOM 1015 C C . LYS A 1 122 ? -14.377 5.193 2.827 1.00 90.62 122 LYS A C 1
ATOM 1017 O O . LYS A 1 122 ? -13.418 5.003 3.563 1.00 90.62 122 LYS A O 1
ATOM 1022 N N . LYS A 1 123 ? -15.325 4.267 2.631 1.00 89.19 123 LYS A N 1
ATOM 1023 C CA . LYS A 1 123 ? -15.393 2.969 3.338 1.00 89.19 123 LYS A CA 1
ATOM 1024 C C . LYS A 1 123 ? -15.813 1.790 2.450 1.00 89.19 123 LYS A C 1
ATOM 1026 O O . LYS A 1 123 ? -16.475 0.867 2.917 1.00 89.19 123 LYS A O 1
ATOM 1031 N N . ASP A 1 124 ? -15.501 1.838 1.157 1.00 93.12 124 ASP A N 1
ATOM 1032 C CA . ASP A 1 124 ? -15.844 0.733 0.260 1.00 93.12 124 ASP A CA 1
ATOM 1033 C C . ASP A 1 124 ? -14.978 -0.512 0.507 1.00 93.12 124 ASP A C 1
ATOM 1035 O O . ASP A 1 124 ? -13.916 -0.463 1.132 1.00 93.12 124 ASP A O 1
ATOM 1039 N N . LYS A 1 125 ? -15.451 -1.652 -0.005 1.00 92.50 125 LYS A N 1
ATOM 1040 C CA . LYS A 1 125 ? -14.836 -2.964 0.215 1.00 92.50 125 LYS A CA 1
ATOM 1041 C C . LYS A 1 125 ? -13.369 -3.023 -0.227 1.00 92.50 125 LYS A C 1
ATOM 1043 O O . LYS A 1 125 ? -12.581 -3.695 0.435 1.00 92.50 125 LYS A O 1
ATOM 1048 N N . LEU A 1 126 ? -12.995 -2.339 -1.311 1.00 90.19 126 LEU A N 1
ATOM 1049 C CA . LEU A 1 126 ? -11.619 -2.337 -1.809 1.00 90.19 126 LEU A CA 1
ATOM 1050 C C . LEU A 1 126 ? -10.705 -1.566 -0.851 1.00 90.19 126 LEU A C 1
ATOM 1052 O O . LEU A 1 126 ? -9.638 -2.062 -0.494 1.00 90.19 126 LEU A O 1
ATOM 1056 N N . THR A 1 127 ? -11.148 -0.397 -0.378 1.00 92.69 127 THR A N 1
ATOM 1057 C CA . THR A 1 127 ? -10.434 0.380 0.648 1.00 92.69 127 THR A CA 1
ATOM 1058 C C . THR A 1 127 ? -10.197 -0.432 1.913 1.00 92.69 127 THR A C 1
ATOM 1060 O O . THR A 1 127 ? -9.056 -0.557 2.353 1.00 92.69 127 THR A O 1
ATOM 1063 N N . LEU A 1 128 ? -11.252 -1.037 2.464 1.00 95.56 128 LEU A N 1
ATOM 1064 C CA . LEU A 1 128 ? -11.144 -1.841 3.683 1.00 95.56 128 LEU A CA 1
ATOM 1065 C C . LEU A 1 128 ? -10.235 -3.060 3.486 1.00 95.56 128 LEU A C 1
ATOM 1067 O O . LEU A 1 128 ? -9.479 -3.421 4.383 1.00 95.56 128 LEU A O 1
ATOM 1071 N N . SER A 1 129 ? -10.266 -3.674 2.299 1.00 93.62 129 SER A N 1
ATOM 1072 C CA . SER A 1 129 ? -9.379 -4.790 1.966 1.00 93.62 129 SER A CA 1
ATOM 1073 C C . SER A 1 129 ? -7.906 -4.379 1.999 1.00 93.62 129 SER A C 1
ATOM 1075 O O . SER A 1 129 ? -7.099 -5.090 2.593 1.00 93.62 129 SER A O 1
ATOM 1077 N N . HIS 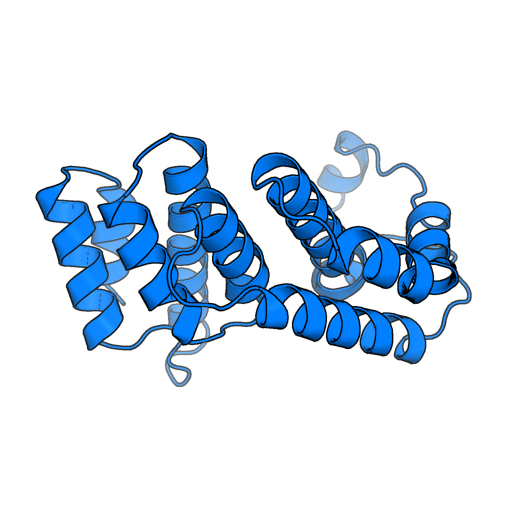A 1 130 ? -7.550 -3.248 1.385 1.00 91.75 130 HIS A N 1
ATOM 1078 C CA . HIS A 1 130 ? -6.163 -2.775 1.324 1.00 91.75 130 HIS A CA 1
ATOM 1079 C C . HIS A 1 130 ? -5.632 -2.401 2.712 1.00 91.75 130 HIS A C 1
ATOM 1081 O O . HIS A 1 130 ? -4.563 -2.862 3.104 1.00 91.75 130 HIS A O 1
ATOM 1087 N N . ILE A 1 131 ? -6.418 -1.650 3.489 1.00 95.12 131 ILE A N 1
ATOM 1088 C CA . ILE A 1 131 ? -6.058 -1.276 4.863 1.00 95.12 131 ILE A CA 1
ATOM 1089 C C . ILE A 1 131 ? -5.939 -2.522 5.743 1.00 95.12 131 ILE A C 1
ATOM 1091 O O . ILE A 1 131 ? -5.005 -2.646 6.529 1.00 95.12 131 ILE A O 1
ATOM 1095 N N . GLY A 1 132 ? -6.846 -3.489 5.583 1.00 95.88 132 GLY A N 1
ATOM 1096 C CA . GLY A 1 132 ? -6.804 -4.715 6.371 1.00 95.88 132 GLY A CA 1
ATOM 1097 C C . GLY A 1 132 ? -5.584 -5.577 6.075 1.00 95.88 132 GLY A C 1
ATOM 1098 O O . GLY A 1 132 ? -5.021 -6.168 6.990 1.00 95.88 132 GLY A O 1
ATOM 1099 N N . ILE A 1 133 ? -5.154 -5.637 4.812 1.00 93.62 133 ILE A N 1
ATOM 1100 C CA . ILE A 1 133 ? -3.905 -6.305 4.428 1.00 93.62 133 ILE A CA 1
ATOM 1101 C C . ILE A 1 133 ? -2.714 -5.628 5.121 1.00 93.62 133 ILE A C 1
ATOM 1103 O O . ILE A 1 133 ? -1.975 -6.318 5.824 1.00 93.62 133 ILE A O 1
ATOM 1107 N N . ALA A 1 134 ? -2.609 -4.298 5.024 1.00 94.31 134 ALA A N 1
ATOM 1108 C CA . ALA A 1 134 ? -1.531 -3.535 5.649 1.00 94.31 134 ALA A CA 1
ATOM 1109 C C . ALA A 1 134 ? -1.480 -3.730 7.176 1.00 94.31 134 ALA A C 1
ATOM 1111 O O . ALA A 1 134 ? -0.416 -4.021 7.715 1.00 94.31 134 ALA A O 1
ATOM 1112 N N . ILE A 1 135 ? -2.622 -3.663 7.876 1.00 95.88 135 ILE A N 1
ATOM 1113 C CA . ILE A 1 135 ? -2.685 -3.896 9.332 1.00 95.88 135 ILE A CA 1
ATOM 1114 C C . ILE A 1 135 ? -2.205 -5.305 9.689 1.00 95.88 135 ILE A C 1
ATOM 1116 O O . ILE A 1 135 ? -1.398 -5.474 10.600 1.00 95.88 135 ILE A O 1
ATOM 1120 N N . ARG A 1 136 ? -2.686 -6.336 8.982 1.00 95.12 136 ARG A N 1
ATOM 1121 C CA . ARG A 1 136 ? -2.303 -7.725 9.277 1.00 95.12 136 ARG A CA 1
ATOM 1122 C C . ARG A 1 136 ? -0.814 -7.968 9.057 1.00 95.12 136 ARG A C 1
ATOM 1124 O O . ARG A 1 136 ? -0.207 -8.708 9.829 1.00 95.12 136 ARG A O 1
ATOM 1131 N N . GLN A 1 137 ? -0.231 -7.359 8.030 1.00 90.94 137 GLN A N 1
ATOM 1132 C CA . GLN A 1 137 ? 1.204 -7.457 7.775 1.00 90.94 137 GLN A CA 1
ATOM 1133 C C . GLN A 1 137 ? 2.013 -6.680 8.801 1.00 90.94 137 GLN A C 1
ATOM 1135 O O . GLN A 1 137 ? 2.944 -7.249 9.352 1.00 90.94 137 GLN A O 1
ATOM 1140 N N . CYS A 1 138 ? 1.601 -5.463 9.152 1.00 92.62 138 CYS A N 1
ATOM 1141 C CA . CYS A 1 138 ? 2.212 -4.698 10.235 1.00 92.62 138 CYS A CA 1
ATOM 1142 C C . CYS A 1 138 ? 2.224 -5.498 11.550 1.00 92.62 138 CYS A C 1
ATOM 1144 O O . CYS A 1 138 ? 3.274 -5.675 12.155 1.00 92.62 138 CYS A O 1
ATOM 1146 N N . ALA A 1 139 ? 1.095 -6.106 11.925 1.00 92.50 139 ALA A N 1
ATOM 1147 C CA . ALA A 1 139 ? 0.995 -6.953 13.114 1.00 92.50 139 ALA A CA 1
ATOM 1148 C C . ALA A 1 139 ? 1.831 -8.242 13.042 1.00 92.50 139 ALA A C 1
ATOM 1150 O O . ALA A 1 139 ? 2.178 -8.804 14.078 1.00 92.50 139 ALA A O 1
ATOM 1151 N N . THR A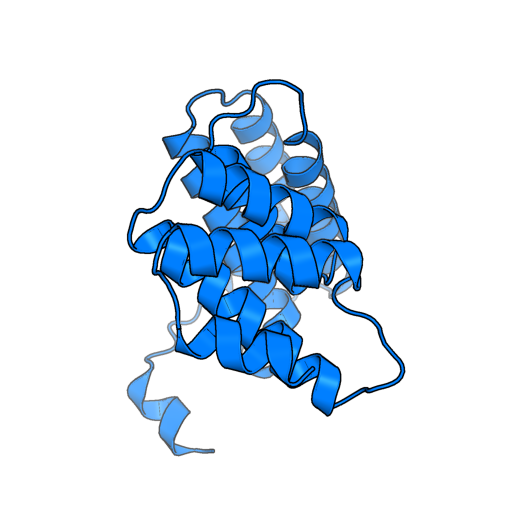 1 140 ? 2.106 -8.751 11.839 1.00 91.69 140 THR A N 1
ATOM 1152 C CA . THR A 1 140 ? 2.983 -9.915 11.651 1.00 91.69 140 THR A CA 1
ATOM 1153 C C . THR A 1 140 ? 4.441 -9.495 11.814 1.00 91.69 140 THR A C 1
ATOM 1155 O O . THR A 1 140 ? 5.149 -10.080 12.625 1.00 91.69 140 THR A O 1
ATOM 1158 N N . LEU A 1 141 ? 4.851 -8.422 11.135 1.00 89.81 141 LEU A N 1
ATOM 1159 C CA . LEU A 1 141 ? 6.211 -7.889 11.181 1.00 89.81 141 LEU A CA 1
ATOM 1160 C C . LEU A 1 141 ? 6.609 -7.422 12.587 1.00 89.81 141 LEU A C 1
ATOM 1162 O O . LEU A 1 141 ? 7.695 -7.751 13.047 1.00 89.81 141 LEU A O 1
ATOM 1166 N N . SER A 1 142 ? 5.711 -6.752 13.316 1.00 88.94 142 SER A N 1
ATOM 1167 C CA . SER A 1 142 ? 5.955 -6.351 14.711 1.00 88.94 142 SER A CA 1
ATOM 1168 C C . SER A 1 142 ? 6.156 -7.525 15.674 1.00 88.94 142 SER A C 1
ATOM 1170 O O . SER A 1 142 ? 6.728 -7.332 16.738 1.00 88.94 142 SER A O 1
ATOM 1172 N N . LYS A 1 143 ? 5.682 -8.732 15.336 1.00 88.81 143 LYS A N 1
ATOM 1173 C CA . LYS A 1 143 ? 5.949 -9.945 16.131 1.00 88.81 143 LYS A CA 1
ATOM 1174 C C . LYS A 1 143 ? 7.257 -10.623 15.750 1.00 88.81 143 LYS A C 1
ATOM 1176 O O . LYS A 1 143 ? 7.827 -11.335 16.567 1.00 88.81 143 LYS A O 1
ATOM 1181 N N . GLU A 1 144 ? 7.672 -10.483 14.495 1.00 90.06 144 GLU A N 1
ATOM 1182 C CA . GLU A 1 144 ? 8.931 -11.038 13.995 1.00 90.06 144 GLU A CA 1
ATOM 1183 C C . GLU A 1 144 ? 10.128 -10.188 14.443 1.00 90.06 144 GLU A C 1
ATOM 1185 O O . GLU A 1 144 ? 11.192 -10.736 14.721 1.00 90.06 144 GLU A O 1
ATOM 1190 N N . ASP A 1 145 ? 9.937 -8.872 14.563 1.00 86.94 145 ASP A N 1
ATOM 1191 C CA . ASP A 1 145 ? 10.934 -7.926 15.053 1.00 86.94 145 ASP A CA 1
ATOM 1192 C C . ASP A 1 145 ? 10.294 -6.867 15.963 1.00 86.94 145 ASP A C 1
ATOM 1194 O O . ASP A 1 145 ? 9.772 -5.848 15.504 1.00 86.94 145 ASP A O 1
ATOM 1198 N N . GLU A 1 146 ? 10.371 -7.108 17.273 1.00 80.31 146 GLU A N 1
ATOM 1199 C CA . GLU A 1 146 ? 9.855 -6.205 18.311 1.00 80.31 146 GLU A CA 1
ATOM 1200 C C . GLU A 1 146 ? 10.662 -4.896 18.428 1.00 80.31 146 GLU A C 1
ATOM 1202 O O . GLU A 1 146 ? 10.198 -3.938 19.047 1.00 80.31 146 GLU A O 1
ATOM 1207 N N . SER A 1 147 ? 11.867 -4.830 17.847 1.00 81.06 147 SER A N 1
ATOM 1208 C CA . SER A 1 147 ? 12.724 -3.638 17.915 1.00 81.06 147 SER A CA 1
ATOM 1209 C C . SER A 1 147 ? 12.376 -2.585 16.861 1.00 81.06 147 SER A C 1
ATOM 1211 O O . SER A 1 147 ? 12.646 -1.396 17.059 1.00 81.06 147 SER A O 1
ATOM 1213 N N . THR A 1 148 ? 11.726 -2.999 15.769 1.00 82.94 148 THR A N 1
ATOM 1214 C CA . THR A 1 148 ? 11.317 -2.114 14.676 1.00 82.94 148 THR A CA 1
ATOM 1215 C C . THR A 1 148 ? 9.878 -1.635 14.857 1.00 82.94 148 THR A C 1
ATOM 1217 O O . THR A 1 148 ? 8.921 -2.409 14.923 1.00 82.94 148 THR A O 1
ATOM 1220 N N . LYS A 1 149 ? 9.696 -0.311 14.868 1.00 84.81 149 LYS A N 1
ATOM 1221 C CA . LYS A 1 149 ? 8.376 0.315 14.972 1.00 84.81 149 LYS A CA 1
ATOM 1222 C C . LYS A 1 149 ? 7.786 0.585 13.587 1.00 84.81 149 LYS A C 1
ATOM 1224 O O . LYS A 1 149 ? 8.114 1.578 12.952 1.00 84.81 149 LYS A O 1
ATOM 1229 N N . TYR A 1 150 ? 6.881 -0.288 13.146 1.00 89.81 150 TYR A N 1
ATOM 1230 C CA . TYR A 1 150 ? 6.206 -0.190 11.841 1.00 89.81 150 TYR A CA 1
ATOM 1231 C C . TYR A 1 150 ? 5.022 0.795 11.810 1.00 89.81 150 TYR A C 1
ATOM 1233 O O . TYR A 1 150 ? 4.585 1.201 10.736 1.00 89.81 150 TYR A O 1
ATOM 1241 N N . ILE A 1 151 ? 4.479 1.156 12.977 1.00 94.00 151 ILE A N 1
ATOM 1242 C CA . ILE A 1 151 ? 3.399 2.135 13.162 1.00 94.00 151 ILE A CA 1
ATOM 1243 C C . ILE A 1 151 ? 3.620 2.873 14.486 1.00 94.00 151 ILE A C 1
ATOM 1245 O O . ILE A 1 151 ? 3.957 2.252 15.500 1.00 94.00 151 ILE A O 1
ATOM 1249 N N . SER A 1 152 ? 3.445 4.197 14.510 1.00 93.81 152 SER A N 1
ATOM 1250 C CA . SER A 1 152 ? 3.594 4.960 15.753 1.00 93.81 152 SER A CA 1
ATOM 1251 C C . SER A 1 152 ? 2.428 4.702 16.726 1.00 93.81 152 SER A C 1
ATOM 1253 O O . SER A 1 152 ? 1.327 4.332 16.322 1.00 93.81 152 SER A O 1
ATOM 1255 N N . ASP A 1 153 ? 2.623 4.927 18.033 1.00 93.88 153 ASP A N 1
ATOM 1256 C CA . ASP A 1 153 ? 1.538 4.749 19.020 1.00 93.88 153 ASP A CA 1
ATOM 1257 C C . ASP A 1 153 ? 0.387 5.738 18.822 1.00 93.88 153 ASP A C 1
ATOM 1259 O O . ASP A 1 153 ? -0.750 5.463 19.206 1.00 93.88 153 ASP A O 1
ATOM 1263 N N . ILE A 1 154 ? 0.683 6.913 18.261 1.00 95.81 154 ILE A N 1
ATOM 1264 C CA . ILE A 1 154 ? -0.323 7.924 17.934 1.00 95.81 154 ILE A CA 1
ATOM 1265 C C . ILE A 1 154 ? -1.156 7.416 16.757 1.00 95.81 154 ILE A C 1
ATOM 1267 O O . ILE A 1 154 ? -2.358 7.218 16.919 1.00 95.81 154 ILE A O 1
ATOM 1271 N N . GLN A 1 155 ? -0.506 7.065 15.644 1.00 96.50 155 GLN A N 1
ATOM 1272 C CA . GLN A 1 155 ? -1.163 6.520 14.452 1.00 96.50 155 GLN A CA 1
ATOM 1273 C C . GLN A 1 155 ? -1.988 5.273 14.765 1.00 96.50 155 GLN A C 1
ATOM 1275 O O . GLN A 1 155 ? -3.126 5.139 14.324 1.00 96.50 155 GLN A O 1
ATOM 1280 N N . ARG A 1 156 ? 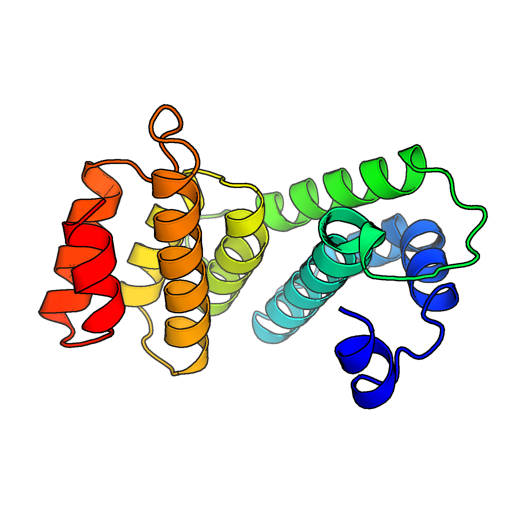-1.440 4.358 15.570 1.00 96.75 156 ARG A N 1
ATOM 1281 C CA . ARG A 1 156 ? -2.135 3.138 15.982 1.00 96.75 156 ARG A CA 1
ATOM 1282 C C . ARG A 1 156 ? -3.407 3.443 16.766 1.00 96.75 156 ARG A C 1
ATOM 1284 O O . ARG A 1 156 ? -4.442 2.840 16.490 1.00 96.75 156 ARG A O 1
ATOM 1291 N N . ARG A 1 157 ? -3.348 4.365 17.734 1.00 97.44 157 ARG A N 1
ATOM 1292 C CA . ARG A 1 157 ? -4.523 4.761 18.526 1.00 97.44 157 ARG A CA 1
ATOM 1293 C C . ARG A 1 157 ? -5.578 5.433 17.658 1.00 97.44 157 ARG A C 1
ATOM 1295 O O . ARG A 1 157 ? -6.728 5.009 17.698 1.00 97.44 157 ARG A O 1
ATOM 1302 N N . GLU A 1 158 ? -5.182 6.390 16.826 1.00 97.75 158 GLU A N 1
ATOM 1303 C CA . GLU A 1 158 ? -6.094 7.072 15.901 1.00 97.75 158 GLU A CA 1
ATOM 1304 C C . GLU A 1 158 ? -6.754 6.089 14.925 1.00 97.75 158 GLU A C 1
ATOM 1306 O O . GLU A 1 158 ? -7.966 6.140 14.701 1.00 97.75 158 GLU A O 1
ATOM 1311 N N . LEU A 1 159 ? -5.984 5.129 14.399 1.00 97.25 159 LEU A N 1
ATOM 1312 C CA . LEU A 1 159 ? -6.498 4.073 13.534 1.00 97.25 159 LEU A CA 1
ATOM 1313 C C . LEU A 1 159 ? -7.492 3.159 14.272 1.00 97.25 159 LEU A C 1
ATOM 1315 O O . LEU A 1 159 ? -8.535 2.806 13.725 1.00 97.25 159 LEU A O 1
ATOM 1319 N N . ILE A 1 160 ? -7.225 2.791 15.526 1.00 98.06 160 ILE A N 1
ATOM 1320 C CA . ILE A 1 160 ? -8.182 2.025 16.341 1.00 98.06 160 ILE A CA 1
ATOM 1321 C C . ILE A 1 160 ? -9.472 2.831 16.559 1.00 98.06 160 ILE A C 1
ATOM 1323 O O . ILE A 1 160 ? -10.568 2.292 16.389 1.00 98.06 160 ILE A O 1
ATOM 1327 N N . GLU A 1 161 ? -9.364 4.111 16.912 1.00 97.88 161 GLU A N 1
ATOM 1328 C CA . GLU A 1 161 ? -10.509 4.990 17.174 1.00 97.88 161 GLU A CA 1
ATOM 1329 C C . GLU A 1 161 ? -11.401 5.164 15.939 1.00 97.88 161 GLU A C 1
ATOM 1331 O O . GLU A 1 161 ? -12.629 5.021 16.021 1.00 97.88 161 GLU A O 1
ATOM 1336 N N . ILE A 1 162 ? -10.810 5.402 14.765 1.00 97.19 162 ILE A N 1
ATOM 1337 C CA . ILE A 1 162 ? -11.575 5.551 13.523 1.00 97.19 162 ILE A CA 1
ATOM 1338 C C . ILE A 1 162 ? -12.247 4.238 13.094 1.00 97.19 162 ILE A C 1
ATOM 1340 O O . ILE A 1 162 ? -13.388 4.256 12.627 1.00 97.19 162 ILE A O 1
ATOM 1344 N N . LEU A 1 163 ? -11.593 3.086 13.284 1.00 97.31 163 LEU A N 1
ATOM 1345 C CA . LEU A 1 163 ? -12.186 1.782 12.972 1.00 97.31 163 LEU A CA 1
ATOM 1346 C C . LEU A 1 163 ? -13.352 1.457 13.923 1.00 97.31 163 LEU A C 1
ATOM 1348 O O . LEU A 1 163 ? -14.417 1.033 13.461 1.00 97.31 163 LEU A O 1
ATOM 1352 N N . LYS A 1 164 ? -13.188 1.718 15.230 1.00 97.62 164 LYS A N 1
ATOM 1353 C CA . LYS A 1 164 ? -14.237 1.532 16.249 1.00 97.62 164 LYS A CA 1
ATOM 1354 C C . LYS A 1 164 ? -15.436 2.442 16.005 1.00 97.62 164 LYS A C 1
ATOM 1356 O O . LYS A 1 164 ? -16.560 1.951 15.951 1.00 97.62 164 LYS A O 1
ATOM 1361 N N . SER A 1 165 ? -15.210 3.741 15.803 1.00 96.62 165 SER A N 1
ATOM 1362 C CA . SER A 1 165 ? -16.289 4.717 15.573 1.00 96.62 165 SER A CA 1
ATOM 1363 C C . SER A 1 165 ? -17.114 4.409 14.320 1.00 96.62 165 SER A C 1
ATOM 1365 O O . SER A 1 165 ? -18.313 4.677 14.282 1.00 96.62 165 SER A O 1
ATOM 1367 N N . LYS A 1 166 ? -16.497 3.798 13.301 1.00 94.75 166 LYS A N 1
ATOM 1368 C CA . LYS A 1 166 ? -17.175 3.371 12.069 1.00 94.75 166 LYS A CA 1
ATOM 1369 C C . LYS A 1 166 ? -17.768 1.960 12.147 1.00 94.75 166 LYS A C 1
ATOM 1371 O O . LYS A 1 166 ? -18.478 1.578 11.216 1.00 94.75 166 LYS A O 1
ATOM 1376 N N . GLY A 1 167 ? -17.495 1.196 13.207 1.00 95.88 167 GLY A N 1
ATOM 1377 C CA . GLY A 1 167 ? -17.986 -0.173 13.386 1.00 95.88 167 GLY A CA 1
ATOM 1378 C C . GLY A 1 167 ? -17.462 -1.156 12.332 1.00 95.88 167 GLY A C 1
ATOM 1379 O O . GLY A 1 167 ? -18.215 -2.004 11.855 1.00 95.88 167 GLY A O 1
ATOM 1380 N N . ILE A 1 168 ? -16.197 -1.024 11.921 1.00 95.75 168 ILE A N 1
ATOM 1381 C CA . ILE A 1 168 ? -15.587 -1.808 10.833 1.00 95.75 168 ILE A CA 1
ATOM 1382 C C . ILE A 1 168 ? -14.335 -2.556 11.296 1.00 95.75 168 ILE A C 1
ATOM 1384 O O . ILE A 1 168 ? -13.674 -2.161 12.248 1.00 95.75 168 ILE A O 1
ATOM 1388 N N . MET A 1 169 ? -13.991 -3.628 10.575 1.00 95.81 169 MET A N 1
ATOM 1389 C CA . MET A 1 169 ? -12.726 -4.366 10.724 1.00 95.81 169 MET A CA 1
ATOM 1390 C C . MET A 1 169 ? -12.403 -4.804 12.175 1.00 95.81 169 MET A C 1
ATOM 1392 O O . MET A 1 169 ? -11.309 -4.548 12.678 1.00 95.81 169 MET A O 1
ATOM 1396 N N . PRO A 1 170 ? -13.327 -5.502 12.873 1.00 97.12 170 PRO A N 1
ATOM 1397 C CA . PRO A 1 170 ? -13.139 -5.887 14.278 1.00 97.12 170 PRO A CA 1
ATOM 1398 C C . PRO A 1 170 ? -11.936 -6.811 14.506 1.00 97.12 170 PRO A C 1
ATOM 1400 O O . PRO A 1 170 ? -11.331 -6.790 15.575 1.00 97.12 170 PRO A O 1
ATOM 1403 N N . ARG A 1 171 ? -11.565 -7.617 13.502 1.00 97.12 171 ARG A N 1
ATOM 1404 C CA . ARG A 1 171 ? -10.381 -8.483 13.576 1.00 97.12 171 ARG A CA 1
ATOM 1405 C C . ARG A 1 171 ? -9.098 -7.660 13.574 1.00 97.12 171 ARG A C 1
ATOM 1407 O O . ARG A 1 171 ? -8.202 -7.934 14.360 1.00 97.12 171 ARG A O 1
ATOM 1414 N N . GLU A 1 172 ? -9.022 -6.659 12.708 1.00 97.81 172 GLU A N 1
ATOM 1415 C CA . GLU A 1 172 ? -7.873 -5.766 12.603 1.00 97.81 172 GLU A CA 1
ATOM 1416 C C . GLU A 1 172 ? -7.739 -4.850 13.823 1.00 97.81 172 GLU A C 1
ATOM 1418 O O . GLU A 1 172 ? -6.622 -4.658 14.289 1.00 97.81 172 GLU A O 1
ATOM 1423 N N . ILE A 1 173 ? -8.848 -4.379 14.409 1.00 97.94 173 ILE A N 1
ATOM 1424 C CA . ILE A 1 173 ? -8.826 -3.672 15.704 1.00 97.94 173 ILE A CA 1
ATOM 1425 C C . ILE A 1 173 ? -8.142 -4.538 16.770 1.00 97.94 173 ILE A C 1
ATOM 1427 O O . ILE A 1 173 ? -7.197 -4.093 17.414 1.00 97.94 173 ILE A O 1
ATOM 1431 N N . ALA A 1 174 ? -8.566 -5.798 16.908 1.00 97.62 174 ALA A N 1
ATOM 1432 C CA . ALA A 1 174 ? -8.000 -6.711 17.899 1.00 97.62 174 ALA A CA 1
ATOM 1433 C C . ALA A 1 174 ? -6.516 -7.040 17.650 1.00 97.62 174 ALA A C 1
ATOM 1435 O O . ALA A 1 174 ? -5.814 -7.418 18.585 1.00 97.62 174 ALA A O 1
ATOM 1436 N N . LEU A 1 175 ? -6.034 -6.942 16.406 1.00 96.75 175 LEU A N 1
ATOM 1437 C CA . LEU A 1 175 ? -4.608 -7.076 16.104 1.00 96.75 175 LEU A CA 1
ATOM 1438 C C . LEU A 1 175 ? -3.834 -5.843 16.564 1.00 96.75 175 LEU A C 1
ATOM 1440 O O . LEU A 1 175 ? -2.833 -6.000 17.253 1.00 96.75 175 LEU A O 1
ATOM 1444 N N . LEU A 1 176 ? -4.324 -4.645 16.237 1.00 95.88 176 LEU A N 1
ATOM 1445 C CA . LEU A 1 176 ? -3.686 -3.385 16.623 1.00 95.88 176 LEU A CA 1
ATOM 1446 C C . LEU A 1 176 ? -3.610 -3.218 18.148 1.00 95.88 176 LEU A C 1
ATOM 1448 O O . LEU A 1 176 ? -2.623 -2.699 18.648 1.00 95.88 176 LEU A O 1
ATOM 1452 N N . GLU A 1 177 ? -4.613 -3.689 18.893 1.00 95.81 177 GLU A N 1
ATOM 1453 C CA . GLU A 1 177 ? -4.625 -3.647 20.366 1.00 95.81 177 GLU A CA 1
ATOM 1454 C C . GLU A 1 177 ? -3.621 -4.603 21.031 1.00 95.81 177 GLU A C 1
ATOM 1456 O O . GLU A 1 177 ? -3.337 -4.453 22.216 1.00 95.81 177 GLU A O 1
ATOM 1461 N N . ARG A 1 178 ? -3.125 -5.609 20.300 1.00 91.88 178 ARG A N 1
ATOM 1462 C CA . ARG A 1 178 ? -2.193 -6.631 20.814 1.00 91.88 178 ARG A CA 1
ATOM 1463 C C . ARG A 1 178 ? -0.742 -6.404 20.406 1.00 91.88 178 ARG A C 1
ATOM 1465 O O . ARG A 1 178 ? 0.116 -7.148 20.874 1.00 91.88 178 ARG A O 1
ATOM 1472 N N . MET A 1 179 ? -0.507 -5.491 19.468 1.00 88.31 179 MET A N 1
ATOM 1473 C CA . MET A 1 179 ? 0.834 -5.023 19.116 1.00 88.31 179 MET A CA 1
ATOM 1474 C C . MET A 1 179 ? 1.380 -4.136 20.230 1.00 88.31 179 MET A C 1
ATOM 1476 O O . MET A 1 179 ? 2.602 -3.928 20.250 1.00 88.31 179 MET A O 1
#

pLDDT: mean 84.03, std 16.03, range [27.39, 98.06]

Sequence (179 aa):
MRAAYKELGTKDTGTIKEWFVLNGGKYLSTIKVETNPEIIWTNVYTLQSFCARYIHLSHLYKFKSELITEEVSRFEEECKAYVRSLLGNKQNPKVMQAIASFFWVYNEEFVWDIFIEVLNKKKDKLTLSHIGIAIRQCATLSKEDESTKYISDIQRRELIEILKSKGIMPREIALLERM

Secondary structure (DSSP, 8-state):
--SHHHHS-----HHHHHHHHHHHHHHHHHHTT---HHHHHHHHHHHHHHHIIIIITGGG--------HHHHHHHHHHHHHHHHHT--TT--HHHHHHHHHHHGGGT-THHHHHHHHHHHH---HHHHHHHHHHHHHHHHHHHH-TTS-SS-HHHHHHHHHHHHHHT--HHHHHHHTT-